Protein AF-U5YM03-F1 (afdb_monomer)

Solvent-accessible surface area (backbone atoms only — not comparable to full-atom values):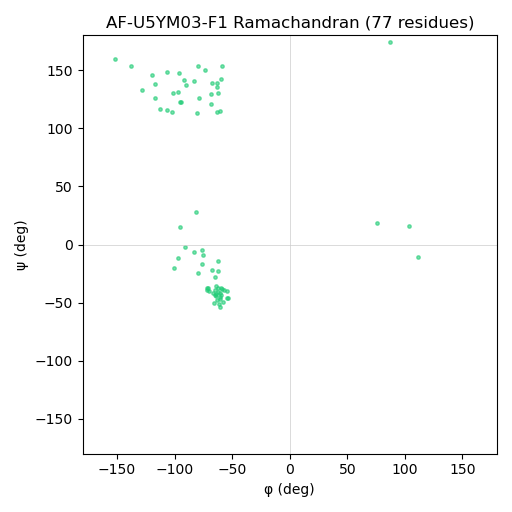 4655 Å² total; per-residue (Å²): 103,53,77,48,62,42,55,42,84,78,85,74,68,86,81,64,79,92,63,76,55,66,60,46,56,67,69,61,48,27,49,53,43,34,56,50,60,76,65,58,86,52,92,85,57,42,44,31,41,30,65,51,31,62,78,36,66,63,38,66,72,51,33,51,55,50,49,53,50,35,46,75,33,64,33,75,43,76,84

Secondary structure (DSSP, 8-state):
-EEEE-BPSSPPPTT--SS-PPBPPHHHHHHHHHHHHHH---TT--EEEE--TTTTT--HHHHHHHHHHHHHTT-SEE-

Structure (mmCIF, N/CA/C/O backbone):
data_AF-U5YM03-F1
#
_entry.id   AF-U5YM03-F1
#
loop_
_atom_site.group_PDB
_atom_site.id
_atom_site.type_symbol
_atom_site.label_atom_id
_atom_site.label_alt_id
_atom_site.label_comp_id
_atom_site.label_asym_id
_atom_site.label_entity_id
_atom_site.label_seq_id
_atom_site.pdbx_PDB_ins_code
_atom_site.Cartn_x
_atom_site.Cartn_y
_atom_site.Cartn_z
_atom_site.occupancy
_atom_site.B_iso_or_equiv
_atom_site.auth_seq_id
_atom_site.auth_comp_id
_atom_site.auth_asym_id
_atom_site.auth_atom_id
_atom_site.pdbx_PDB_model_num
ATOM 1 N N . GLY A 1 1 ? 16.085 0.939 -2.141 1.00 90.56 1 GLY A N 1
ATOM 2 C CA . GLY A 1 1 ? 14.624 0.801 -2.061 1.00 90.56 1 GLY A CA 1
ATOM 3 C C . GLY A 1 1 ? 13.989 1.985 -1.363 1.00 90.56 1 GLY A C 1
ATOM 4 O O . GLY A 1 1 ? 14.703 2.820 -0.816 1.00 90.56 1 GLY A O 1
ATOM 5 N N . VAL A 1 2 ? 12.663 2.057 -1.385 1.00 96.88 2 VAL A N 1
ATOM 6 C CA . VAL A 1 2 ? 11.848 3.139 -0.808 1.00 96.88 2 VAL A CA 1
ATOM 7 C C . VAL A 1 2 ? 10.634 2.549 -0.093 1.00 96.88 2 VAL A C 1
ATOM 9 O O . VAL A 1 2 ? 10.183 1.462 -0.444 1.00 96.88 2 VAL A O 1
ATOM 12 N N . CYS A 1 3 ? 10.108 3.258 0.903 1.00 97.50 3 CYS A N 1
ATOM 13 C CA . CYS A 1 3 ? 8.851 2.918 1.559 1.00 97.50 3 CYS A CA 1
ATOM 14 C C . CYS A 1 3 ? 7.837 4.041 1.326 1.00 97.50 3 CYS A C 1
ATOM 16 O O . CYS A 1 3 ? 8.135 5.203 1.609 1.00 97.50 3 CYS A O 1
ATOM 18 N N . PHE A 1 4 ? 6.664 3.693 0.805 1.00 95.06 4 PHE A N 1
ATOM 19 C CA . PHE A 1 4 ? 5.521 4.596 0.686 1.00 95.06 4 PHE A CA 1
ATOM 20 C C . PHE A 1 4 ? 4.467 4.207 1.712 1.00 95.06 4 PHE A C 1
ATOM 22 O O . PHE A 1 4 ? 4.307 3.024 1.990 1.00 95.06 4 PHE A O 1
ATOM 29 N N . GLU A 1 5 ? 3.712 5.176 2.219 1.00 97.12 5 GLU A N 1
ATOM 30 C CA . GLU A 1 5 ? 2.579 4.922 3.113 1.00 97.12 5 GLU A CA 1
ATOM 31 C C . GLU A 1 5 ? 1.269 5.434 2.517 1.00 97.12 5 GLU A C 1
ATOM 33 O O . GLU A 1 5 ? 1.244 6.445 1.811 1.00 97.12 5 GLU A O 1
ATOM 38 N N . ASP A 1 6 ? 0.177 4.725 2.789 1.00 97.00 6 ASP A N 1
ATOM 39 C CA . ASP A 1 6 ? -1.134 4.924 2.163 1.00 97.00 6 ASP A CA 1
ATOM 40 C C . ASP A 1 6 ? -1.957 6.072 2.770 1.00 97.00 6 ASP A C 1
ATOM 42 O O . ASP A 1 6 ? -3.186 6.070 2.704 1.00 97.00 6 ASP A O 1
ATOM 46 N N . LYS A 1 7 ? -1.295 7.092 3.324 1.00 94.75 7 LYS A N 1
ATOM 47 C CA . LYS A 1 7 ? -1.950 8.316 3.802 1.00 94.75 7 LYS A CA 1
ATOM 48 C C . LYS A 1 7 ? -2.273 9.273 2.662 1.00 94.75 7 LYS A C 1
ATOM 50 O O . LYS A 1 7 ? -1.592 9.321 1.635 1.00 94.75 7 LYS A O 1
ATOM 55 N N . VAL A 1 8 ? -3.295 10.098 2.879 1.00 94.12 8 VAL A N 1
ATOM 56 C CA . VAL A 1 8 ? -3.534 11.278 2.040 1.00 94.12 8 VAL A CA 1
ATOM 57 C C . VAL A 1 8 ? -2.406 12.290 2.263 1.00 94.12 8 VAL A C 1
ATOM 59 O O . VAL A 1 8 ? -1.962 12.503 3.387 1.00 94.12 8 VAL A O 1
ATOM 62 N N . PHE A 1 9 ? -1.931 12.917 1.187 1.00 92.00 9 PHE A N 1
ATOM 63 C CA . PHE A 1 9 ? -0.927 13.979 1.261 1.00 92.00 9 PHE A CA 1
ATOM 64 C C . PHE A 1 9 ? -1.592 15.339 1.578 1.00 92.00 9 PHE A C 1
ATOM 66 O O . PHE A 1 9 ? -2.642 15.624 0.998 1.00 92.00 9 PHE A O 1
ATOM 73 N N . PRO A 1 10 ? -1.000 16.220 2.415 1.00 90.88 10 PRO A N 1
ATOM 74 C CA . PRO A 1 10 ? 0.318 16.122 3.049 1.00 90.88 10 PRO A CA 1
ATOM 75 C C . PRO A 1 10 ? 0.375 15.101 4.185 1.00 90.88 10 PRO A C 1
ATOM 77 O O . PRO A 1 10 ? -0.608 14.874 4.881 1.00 90.88 10 PRO A O 1
ATOM 80 N N . ASN A 1 11 ? 1.558 14.515 4.378 1.00 88.88 11 ASN A N 1
ATOM 81 C CA . ASN A 1 11 ? 1.754 13.469 5.374 1.00 88.88 11 ASN A CA 1
ATOM 82 C C . ASN A 1 11 ? 1.495 13.969 6.808 1.00 88.88 11 ASN A C 1
ATOM 84 O O . ASN A 1 11 ? 2.074 14.965 7.248 1.00 88.88 11 ASN A O 1
ATOM 88 N N . THR A 1 12 ? 0.687 13.219 7.551 1.00 87.88 12 THR A N 1
ATOM 89 C CA . THR A 1 12 ? 0.472 13.352 8.989 1.00 87.88 12 THR A CA 1
ATOM 90 C C . THR A 1 12 ? 1.253 12.285 9.750 1.00 87.88 12 THR A C 1
ATOM 92 O O . THR A 1 12 ? 1.188 11.094 9.462 1.00 87.88 12 THR A O 1
ATOM 95 N N . ASN A 1 13 ? 1.999 12.691 10.777 1.00 88.19 13 ASN A N 1
ATOM 96 C CA . ASN A 1 13 ? 2.781 11.752 11.578 1.00 88.19 13 ASN A CA 1
ATOM 97 C C . ASN A 1 13 ? 1.875 10.733 12.312 1.00 88.19 13 ASN A C 1
ATOM 99 O O . ASN A 1 13 ? 0.844 11.093 12.883 1.00 88.19 13 ASN A O 1
ATOM 103 N N . SER A 1 14 ? 2.283 9.460 12.346 1.00 84.94 14 SER A N 1
ATOM 104 C CA . SER A 1 14 ? 1.518 8.354 12.949 1.00 84.94 14 SER A CA 1
ATOM 105 C C . SER A 1 14 ? 1.269 8.483 14.463 1.00 84.94 14 SER A C 1
ATOM 107 O O . SER A 1 14 ? 0.423 7.774 14.995 1.00 84.94 14 SER A O 1
ATOM 109 N N . PHE A 1 15 ? 1.962 9.381 15.173 1.00 86.75 15 PHE A N 1
ATOM 110 C CA . PHE A 1 15 ? 1.770 9.633 16.608 1.00 86.75 15 PHE A CA 1
ATOM 111 C C . PHE A 1 15 ? 0.745 10.732 16.923 1.00 86.75 15 PHE A C 1
ATOM 113 O O . PHE A 1 15 ? 0.497 10.998 18.103 1.00 86.75 15 PHE A O 1
ATOM 120 N N . LEU A 1 16 ? 0.151 11.380 15.912 1.00 83.12 16 LEU A N 1
ATOM 121 C CA . LEU A 1 16 ? -0.914 12.359 16.135 1.00 83.12 16 LEU A CA 1
ATOM 122 C C . LEU A 1 16 ? -2.123 11.668 16.779 1.00 83.12 16 LEU A C 1
ATOM 124 O O . LEU A 1 16 ? -2.753 10.795 16.185 1.00 83.12 16 LEU A O 1
ATOM 128 N N . ARG A 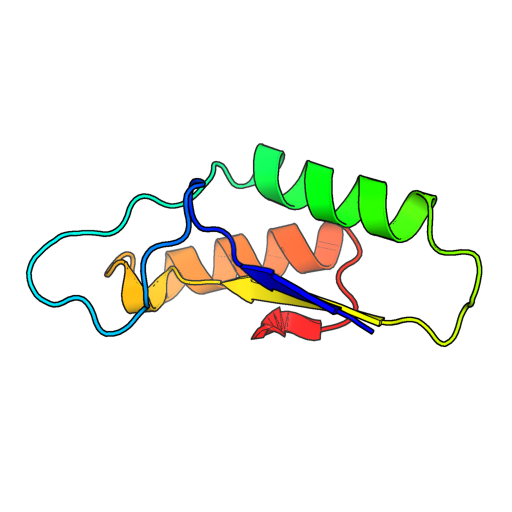1 17 ? -2.412 12.046 18.029 1.00 70.75 17 ARG A N 1
ATOM 129 C CA . ARG A 1 17 ? -3.508 11.497 18.833 1.00 70.75 17 ARG A CA 1
ATOM 130 C C . ARG A 1 17 ? -4.778 12.316 18.615 1.00 70.75 17 ARG A C 1
ATOM 132 O O . ARG A 1 17 ? -4.721 13.537 18.692 1.00 70.75 17 ARG A O 1
ATOM 139 N N . GLY A 1 18 ? -5.915 11.639 18.464 1.00 64.88 18 GLY A N 1
ATOM 140 C CA . GLY A 1 18 ? -7.244 12.251 18.599 1.00 64.88 18 GLY A CA 1
ATOM 141 C C . GLY A 1 18 ? -8.069 12.370 17.317 1.00 64.88 18 GLY A C 1
ATOM 142 O O . GLY A 1 18 ? -9.266 12.611 17.425 1.00 64.88 18 GLY A O 1
ATOM 143 N N . GLU A 1 19 ? -7.489 12.136 16.138 1.00 66.38 19 GLU A N 1
ATOM 144 C CA . GLU A 1 19 ? -8.210 12.199 14.860 1.00 66.38 19 GLU A CA 1
ATOM 145 C C . GLU A 1 19 ? -7.979 10.927 14.038 1.00 66.38 19 GLU A C 1
ATOM 147 O O . GLU A 1 19 ? -6.848 10.459 13.894 1.00 66.38 19 GLU A O 1
ATOM 152 N N . THR A 1 20 ? -9.062 10.360 13.498 1.00 75.00 20 THR A N 1
ATOM 153 C CA . THR A 1 20 ? -8.991 9.305 12.482 1.00 75.00 20 THR A CA 1
ATOM 154 C C . THR A 1 20 ? -8.262 9.867 11.267 1.00 75.00 20 THR A C 1
ATOM 156 O O . THR A 1 20 ? -8.740 10.807 10.632 1.00 75.00 20 THR A O 1
ATOM 159 N N . GLN A 1 21 ? -7.091 9.315 10.955 1.00 84.88 21 GLN A N 1
ATOM 160 C CA . GLN A 1 21 ? -6.267 9.813 9.858 1.00 84.88 21 GLN A CA 1
ATOM 161 C C . GLN A 1 21 ? -6.821 9.293 8.523 1.00 84.88 21 GLN A C 1
ATOM 163 O O . GLN A 1 21 ? -7.001 8.081 8.379 1.00 84.88 21 GLN A O 1
ATOM 168 N N . PRO A 1 22 ? -7.113 10.169 7.543 1.00 91.31 22 PRO A N 1
ATOM 169 C CA . PRO A 1 22 ? -7.635 9.732 6.259 1.00 91.31 22 PRO A CA 1
ATOM 170 C C . PRO A 1 22 ? -6.564 8.961 5.484 1.00 91.31 22 PRO A C 1
ATOM 172 O O . PRO A 1 22 ? -5.438 9.430 5.295 1.00 91.31 22 PRO A O 1
ATOM 175 N N . LEU A 1 23 ? -6.947 7.784 5.002 1.00 95.44 23 LEU A N 1
ATOM 176 C CA . LEU A 1 23 ? -6.127 6.974 4.112 1.00 95.44 23 LEU A CA 1
ATOM 177 C C . LEU A 1 23 ? -6.535 7.222 2.664 1.00 95.44 23 LEU A C 1
ATOM 179 O O . LEU A 1 23 ? -7.710 7.447 2.363 1.00 95.44 23 LEU A O 1
ATOM 183 N N . ALA A 1 24 ? -5.561 7.140 1.768 1.00 96.75 24 ALA A N 1
ATOM 184 C CA . ALA A 1 24 ? -5.799 7.132 0.340 1.00 96.75 24 ALA A CA 1
ATOM 185 C C . ALA A 1 24 ? -6.701 5.948 -0.043 1.00 96.75 24 ALA A C 1
ATOM 187 O O . ALA A 1 24 ? -6.738 4.899 0.625 1.00 96.75 24 ALA A O 1
ATOM 188 N N . ALA A 1 25 ? -7.423 6.112 -1.152 1.00 97.69 25 ALA A N 1
ATOM 189 C CA . ALA A 1 25 ? -8.136 4.998 -1.756 1.00 97.69 25 ALA A CA 1
ATOM 190 C C . ALA A 1 25 ? -7.129 3.904 -2.143 1.00 97.69 25 ALA A C 1
ATOM 192 O O . ALA A 1 25 ? -6.027 4.199 -2.609 1.00 97.69 25 ALA A O 1
ATOM 193 N N . ILE A 1 26 ? -7.514 2.637 -1.976 1.00 98.19 26 ILE A N 1
ATOM 194 C CA . ILE A 1 26 ? -6.637 1.504 -2.303 1.00 98.19 26 ILE A CA 1
ATOM 195 C C . ILE A 1 26 ? -6.143 1.598 -3.745 1.00 98.19 26 ILE A C 1
ATOM 197 O O . ILE A 1 26 ? -4.946 1.478 -3.975 1.00 98.19 26 ILE A O 1
ATOM 201 N N . ASP A 1 27 ? -7.035 1.888 -4.692 1.00 98.19 27 ASP A N 1
ATOM 202 C CA . ASP A 1 27 ? -6.679 1.969 -6.110 1.00 98.19 27 ASP A CA 1
ATOM 203 C C . ASP A 1 27 ? -5.698 3.109 -6.407 1.00 98.19 27 ASP A C 1
ATOM 205 O O . ASP A 1 27 ? -4.793 2.945 -7.226 1.00 98.19 27 ASP A O 1
ATOM 209 N N . GLU A 1 28 ? -5.822 4.239 -5.703 1.00 98.06 28 GLU A N 1
ATOM 210 C CA . GLU A 1 28 ? -4.881 5.356 -5.814 1.00 98.06 28 GLU A CA 1
ATOM 211 C C . GLU A 1 28 ? -3.482 4.926 -5.357 1.00 98.06 28 GLU A C 1
ATOM 213 O O . GLU A 1 28 ? -2.493 5.156 -6.056 1.00 98.06 28 GLU A O 1
ATOM 218 N N . PHE A 1 29 ? -3.389 4.271 -4.198 1.00 98.31 29 PHE A N 1
ATOM 219 C CA . PHE A 1 29 ? -2.106 3.831 -3.660 1.00 98.31 29 PHE A CA 1
ATOM 220 C C . PHE A 1 29 ? -1.491 2.687 -4.479 1.00 98.31 29 PHE A C 1
ATOM 222 O O . PHE A 1 29 ? -0.302 2.722 -4.794 1.00 98.31 29 PHE A O 1
ATOM 229 N N . CYS A 1 30 ? -2.307 1.735 -4.940 1.00 98.56 30 CYS A N 1
ATOM 230 C CA . CYS A 1 30 ? -1.904 0.712 -5.904 1.00 98.56 30 CYS A CA 1
ATOM 231 C C . CYS A 1 30 ? -1.363 1.330 -7.201 1.00 98.56 30 CYS A C 1
ATOM 233 O O . CYS A 1 30 ? -0.385 0.831 -7.752 1.00 98.56 30 CYS A O 1
ATOM 235 N N . GLY A 1 31 ? -1.971 2.417 -7.687 1.00 98.19 31 GLY A N 1
ATOM 236 C CA . GLY A 1 31 ? -1.482 3.160 -8.848 1.00 98.19 31 GLY A CA 1
ATOM 237 C C . GLY A 1 31 ? -0.075 3.721 -8.637 1.00 98.19 31 GLY A C 1
ATOM 238 O O . GLY A 1 31 ? 0.769 3.596 -9.522 1.00 98.19 31 GLY A O 1
ATOM 239 N N . LYS A 1 32 ? 0.213 4.263 -7.445 1.00 97.50 32 LYS A N 1
ATOM 240 C CA . LYS A 1 32 ? 1.553 4.760 -7.082 1.00 97.50 32 LYS A CA 1
ATOM 241 C C . LYS A 1 32 ? 2.591 3.635 -7.042 1.00 97.50 32 LYS A C 1
ATOM 243 O O . LYS A 1 32 ? 3.688 3.816 -7.560 1.00 97.50 32 LYS A O 1
ATOM 248 N N . ILE A 1 33 ? 2.239 2.479 -6.473 1.00 98.12 33 ILE A N 1
ATOM 249 C CA . ILE A 1 33 ? 3.123 1.301 -6.427 1.00 98.12 33 ILE A CA 1
ATOM 250 C C . ILE A 1 33 ? 3.455 0.833 -7.846 1.00 98.12 33 ILE A C 1
ATOM 252 O O . ILE A 1 33 ? 4.633 0.708 -8.175 1.00 98.12 33 ILE A O 1
ATOM 256 N N . LYS A 1 34 ? 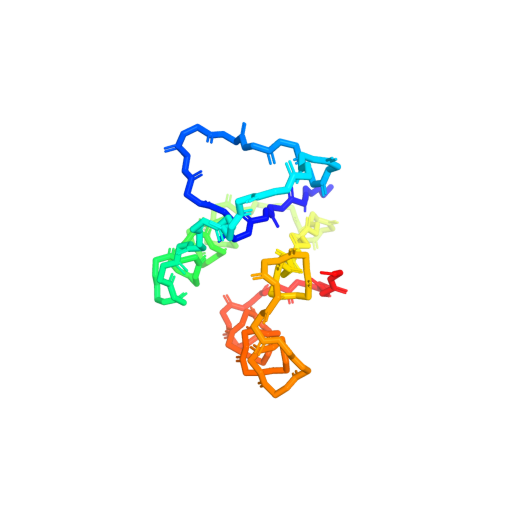2.435 0.645 -8.695 1.00 98.19 34 LYS A N 1
ATOM 257 C CA . LYS A 1 34 ? 2.609 0.225 -10.095 1.00 98.19 34 LYS A CA 1
ATOM 258 C C . LYS A 1 34 ? 3.488 1.202 -10.866 1.00 98.19 34 LYS A C 1
ATOM 260 O O . LYS A 1 34 ? 4.486 0.787 -11.432 1.00 98.19 34 LYS A O 1
ATOM 265 N N . ALA A 1 35 ? 3.195 2.502 -10.787 1.00 97.38 35 ALA A N 1
ATOM 266 C CA . ALA A 1 35 ? 4.007 3.529 -11.438 1.00 97.38 35 ALA A CA 1
ATOM 267 C C . ALA A 1 35 ? 5.470 3.506 -10.961 1.00 97.38 35 ALA A C 1
ATOM 269 O O . ALA A 1 35 ? 6.389 3.684 -11.760 1.00 97.38 35 ALA A O 1
ATOM 270 N N . GLY A 1 36 ? 5.692 3.257 -9.666 1.00 95.81 36 GLY A N 1
ATOM 271 C CA . GLY A 1 36 ? 7.024 3.048 -9.111 1.00 95.81 36 GLY A CA 1
ATOM 272 C C . GLY A 1 36 ? 7.720 1.839 -9.734 1.00 95.81 36 GLY A C 1
ATOM 273 O O . GLY A 1 36 ? 8.818 1.987 -10.263 1.00 95.81 36 GLY A O 1
ATOM 274 N N . LYS A 1 37 ? 7.078 0.664 -9.722 1.00 95.50 37 LYS A N 1
ATOM 275 C CA . LYS A 1 37 ? 7.643 -0.571 -10.292 1.00 95.50 37 LYS A CA 1
ATOM 276 C C . LYS A 1 37 ? 7.891 -0.463 -11.798 1.00 95.50 37 LYS A C 1
ATOM 278 O O . LYS A 1 37 ? 8.928 -0.927 -12.248 1.00 95.50 37 LYS A O 1
ATOM 283 N N . ASP A 1 38 ? 7.017 0.211 -12.540 1.00 96.69 38 ASP A N 1
ATOM 284 C CA . ASP A 1 38 ? 7.157 0.432 -13.986 1.00 96.69 38 ASP A CA 1
ATOM 285 C C . ASP A 1 38 ? 8.343 1.352 -14.343 1.00 96.69 38 ASP A C 1
ATOM 287 O O . ASP A 1 38 ? 8.822 1.337 -15.476 1.00 96.69 38 ASP A O 1
ATOM 291 N N . THR A 1 39 ? 8.815 2.174 -13.396 1.00 95.44 39 THR A N 1
ATOM 292 C CA . THR A 1 39 ? 9.895 3.158 -13.617 1.00 95.44 39 THR A CA 1
ATOM 293 C C . THR A 1 39 ? 11.257 2.674 -13.110 1.00 95.44 39 THR A C 1
ATOM 295 O O . THR A 1 39 ? 12.298 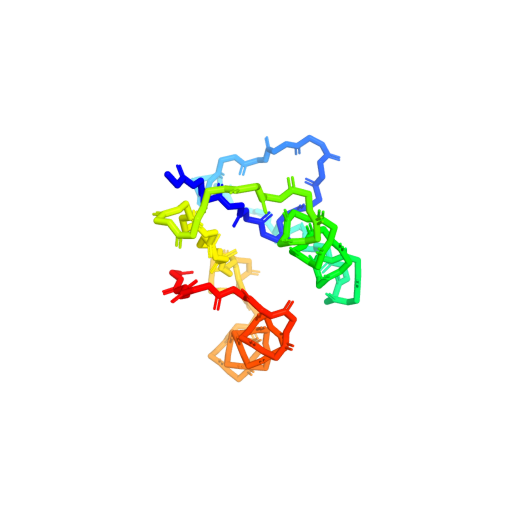3.202 -13.506 1.00 95.44 39 THR A O 1
ATOM 298 N N . VAL A 1 40 ? 11.274 1.699 -12.203 1.00 93.25 40 VAL A N 1
ATOM 299 C CA . VAL A 1 40 ? 12.504 1.156 -11.622 1.00 93.25 40 VAL A CA 1
ATOM 300 C C . VAL A 1 40 ? 13.288 0.387 -12.690 1.00 93.25 40 VAL A C 1
ATOM 302 O O . VAL A 1 40 ? 12.789 -0.571 -13.265 1.00 93.25 40 VAL A O 1
ATOM 305 N N . ALA A 1 41 ? 14.527 0.814 -12.945 1.00 91.88 41 ALA A N 1
ATOM 306 C CA . ALA A 1 41 ? 15.429 0.181 -13.915 1.00 91.88 41 ALA A CA 1
ATOM 307 C C . ALA A 1 41 ? 16.432 -0.803 -13.282 1.00 91.88 41 ALA A C 1
ATOM 309 O O . ALA A 1 41 ? 17.130 -1.509 -14.002 1.00 91.88 41 ALA A O 1
ATOM 310 N N . ASP A 1 42 ? 16.543 -0.793 -11.954 1.00 95.44 42 ASP A N 1
ATOM 311 C CA . ASP A 1 42 ? 17.446 -1.637 -11.173 1.00 95.44 42 ASP A CA 1
ATOM 312 C C . ASP A 1 42 ? 16.631 -2.731 -10.474 1.00 95.44 42 ASP A C 1
ATOM 314 O O . ASP A 1 42 ? 15.794 -2.421 -9.623 1.00 95.44 42 ASP A O 1
ATOM 318 N N . ASP A 1 43 ? 16.873 -3.993 -10.832 1.00 91.25 43 ASP A N 1
ATOM 319 C CA . ASP A 1 43 ? 16.149 -5.154 -10.301 1.00 91.25 43 ASP A CA 1
ATOM 320 C C . ASP A 1 43 ? 16.340 -5.332 -8.782 1.00 91.25 43 ASP A C 1
ATOM 322 O O . ASP A 1 43 ? 15.477 -5.910 -8.118 1.00 91.25 43 ASP A O 1
ATOM 326 N N . ASP A 1 44 ? 17.419 -4.785 -8.207 1.00 95.88 44 ASP A N 1
ATOM 327 C CA . ASP A 1 44 ? 17.674 -4.819 -6.762 1.00 95.88 44 ASP A CA 1
ATOM 328 C C . ASP A 1 44 ? 16.924 -3.702 -6.004 1.00 95.88 44 ASP A C 1
ATOM 330 O O . ASP A 1 44 ? 16.920 -3.642 -4.763 1.00 95.88 44 ASP A O 1
ATOM 334 N N . PHE A 1 45 ? 16.257 -2.785 -6.714 1.00 96.94 45 PHE A N 1
ATOM 335 C CA . PHE A 1 45 ? 15.504 -1.713 -6.082 1.00 96.94 45 PHE A CA 1
ATOM 336 C C . PHE A 1 45 ? 14.124 -2.188 -5.605 1.00 96.94 45 PHE A C 1
ATOM 338 O O . PHE A 1 45 ? 13.198 -2.435 -6.376 1.00 96.94 45 PHE A O 1
ATOM 345 N N . VAL A 1 46 ? 13.962 -2.207 -4.281 1.00 97.44 46 VAL A N 1
ATOM 346 C CA . VAL A 1 46 ? 12.711 -2.604 -3.615 1.00 97.44 46 VAL A CA 1
ATOM 347 C C . VAL A 1 46 ? 11.758 -1.436 -3.331 1.00 97.44 46 VAL A C 1
ATOM 349 O O . VAL A 1 46 ? 12.181 -0.363 -2.889 1.00 97.44 46 VAL A O 1
ATOM 352 N N . ILE A 1 47 ? 10.457 -1.663 -3.499 1.00 98.06 47 ILE A N 1
ATOM 353 C CA . ILE A 1 47 ? 9.361 -0.787 -3.079 1.00 98.06 47 ILE A CA 1
ATOM 354 C C . ILE A 1 47 ? 8.581 -1.473 -1.956 1.00 98.06 47 ILE A C 1
ATOM 356 O O . ILE A 1 47 ? 7.949 -2.508 -2.156 1.00 98.06 47 ILE A O 1
ATOM 360 N N . VAL A 1 48 ? 8.597 -0.865 -0.773 1.00 98.56 48 VAL A N 1
ATOM 361 C CA . VAL A 1 48 ? 7.832 -1.304 0.398 1.00 98.56 48 VAL A CA 1
ATOM 362 C C . VAL A 1 48 ? 6.541 -0.493 0.490 1.00 98.56 48 VAL A C 1
ATOM 364 O O . VAL A 1 48 ? 6.571 0.738 0.412 1.00 98.56 48 VAL A O 1
ATOM 367 N N . ALA A 1 49 ? 5.412 -1.174 0.666 1.00 98.50 49 ALA A N 1
ATOM 368 C CA . ALA A 1 49 ? 4.113 -0.549 0.886 1.00 98.50 49 ALA A CA 1
ATOM 369 C C . ALA A 1 49 ? 3.740 -0.627 2.368 1.00 98.50 49 ALA A C 1
ATOM 371 O O . ALA A 1 49 ? 3.516 -1.710 2.906 1.00 98.50 49 ALA A O 1
ATOM 372 N N . ARG A 1 50 ? 3.664 0.530 3.023 1.00 98.31 50 ARG A N 1
ATOM 373 C CA . ARG A 1 50 ? 3.258 0.653 4.417 1.00 98.31 50 ARG A CA 1
ATOM 374 C C . ARG A 1 50 ? 1.768 0.958 4.524 1.00 98.31 50 ARG A C 1
ATOM 376 O O . ARG A 1 50 ? 1.306 1.958 3.979 1.00 98.31 50 ARG A O 1
ATOM 383 N N . THR A 1 51 ? 1.032 0.113 5.237 1.00 97.56 51 THR A N 1
ATOM 384 C CA . THR A 1 51 ? -0.394 0.326 5.516 1.00 97.56 51 THR A CA 1
ATOM 385 C C . THR A 1 51 ? -0.571 0.989 6.876 1.00 97.56 51 THR A C 1
ATOM 387 O O . THR A 1 51 ? -0.166 0.471 7.912 1.00 97.56 51 THR A O 1
ATOM 390 N N . GLU A 1 52 ? -1.223 2.145 6.901 1.00 96.94 52 GLU A N 1
ATOM 391 C CA . GLU A 1 52 ? -1.526 2.879 8.128 1.00 96.94 52 GLU A CA 1
ATOM 392 C C . GLU A 1 52 ? -2.939 2.557 8.645 1.00 96.94 52 GLU A C 1
ATOM 394 O O . GLU A 1 52 ? -3.441 3.231 9.539 1.00 96.94 52 GLU A O 1
ATOM 399 N N . ALA A 1 53 ? -3.578 1.489 8.150 1.00 96.25 53 ALA A N 1
ATOM 400 C CA . ALA A 1 53 ? -4.920 1.051 8.555 1.00 96.25 53 ALA A CA 1
ATOM 401 C C . ALA A 1 53 ? -5.084 0.842 10.065 1.00 96.25 53 ALA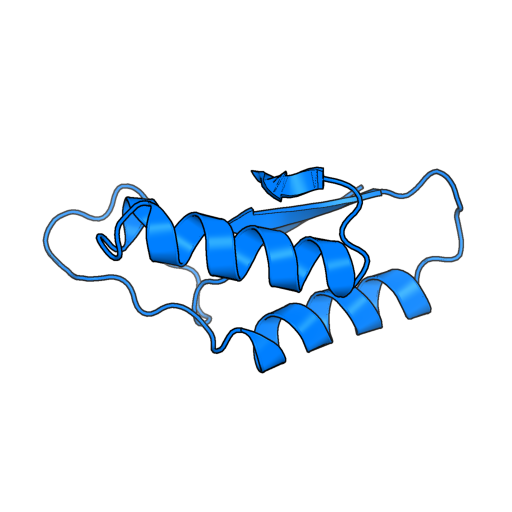 A C 1
ATOM 403 O O . ALA A 1 53 ? -6.109 1.216 10.639 1.00 96.25 53 ALA A O 1
ATOM 404 N N . LEU A 1 54 ? -4.076 0.269 10.727 1.00 94.88 54 LEU A N 1
ATOM 405 C CA . LEU A 1 54 ? -4.104 0.087 12.179 1.00 94.88 54 LEU A CA 1
ATOM 406 C C . LEU A 1 54 ? -3.935 1.419 12.917 1.00 94.88 54 LEU A C 1
ATOM 408 O O . LEU A 1 54 ? -4.630 1.662 13.900 1.00 94.88 54 LEU A O 1
ATOM 412 N N . ILE A 1 55 ? -3.071 2.299 12.408 1.00 93.94 55 ILE A N 1
ATOM 413 C CA . ILE A 1 55 ? -2.860 3.648 12.951 1.00 93.94 55 ILE A CA 1
ATOM 414 C C . ILE A 1 55 ? -4.125 4.504 12.795 1.00 93.94 55 ILE A C 1
ATOM 416 O O . ILE A 1 55 ? -4.499 5.230 13.712 1.00 93.94 55 ILE A O 1
ATOM 420 N N . ALA A 1 56 ? -4.826 4.372 11.670 1.00 92.94 56 ALA A N 1
ATOM 421 C CA . ALA A 1 56 ? -6.088 5.045 11.386 1.00 92.94 56 ALA A CA 1
ATOM 422 C C . ALA A 1 56 ? -7.296 4.425 12.116 1.00 92.94 56 ALA A C 1
ATOM 424 O O . ALA A 1 56 ? -8.400 4.958 12.034 1.00 92.94 56 ALA A O 1
ATOM 425 N N . GLY A 1 57 ? -7.120 3.315 12.840 1.00 93.00 57 GLY A N 1
ATOM 426 C CA . GLY A 1 57 ? -8.196 2.670 13.596 1.00 93.00 57 GLY A CA 1
ATOM 427 C C . GLY A 1 57 ? -9.194 1.874 12.745 1.00 93.00 57 GLY A C 1
ATOM 428 O O . GLY A 1 57 ? -10.286 1.575 13.220 1.00 93.00 57 GLY A O 1
ATOM 429 N N . CYS A 1 58 ? -8.843 1.500 11.510 1.00 92.69 58 CYS A N 1
ATOM 430 C CA . CYS A 1 58 ? -9.715 0.726 10.618 1.00 92.69 58 CYS A CA 1
ATOM 431 C C . CYS A 1 58 ? -9.805 -0.771 10.980 1.00 92.69 58 CYS A C 1
ATOM 433 O O . CYS A 1 58 ? -10.715 -1.464 10.530 1.00 92.69 58 CYS A O 1
ATOM 435 N N . GLY A 1 59 ? -8.871 -1.273 11.794 1.00 94.81 59 GLY A N 1
ATOM 436 C CA . GLY A 1 59 ? -8.822 -2.667 12.243 1.00 94.81 59 GLY A CA 1
ATOM 437 C C . GLY A 1 59 ? -8.066 -3.614 11.303 1.00 94.81 59 GLY A C 1
ATOM 438 O O . GLY A 1 59 ? -7.625 -3.239 10.218 1.00 94.81 59 GLY A O 1
ATOM 439 N N . LEU A 1 60 ? -7.899 -4.864 11.751 1.00 97.69 60 LEU A N 1
ATOM 440 C CA . LEU A 1 60 ? -7.051 -5.863 11.086 1.00 97.69 60 LEU A CA 1
ATOM 441 C C . LEU A 1 60 ? -7.558 -6.255 9.694 1.00 97.69 60 LEU A C 1
ATOM 443 O O . LEU A 1 60 ? -6.769 -6.302 8.760 1.00 97.69 60 LEU A O 1
ATOM 447 N N . ALA A 1 61 ? -8.864 -6.477 9.535 1.00 98.06 61 ALA A N 1
ATOM 448 C CA . ALA A 1 61 ? -9.432 -6.897 8.252 1.00 98.06 61 ALA A CA 1
ATOM 449 C C . ALA A 1 61 ? -9.174 -5.869 7.133 1.00 98.06 61 ALA A C 1
ATOM 451 O O . ALA A 1 61 ? -8.891 -6.236 5.995 1.00 98.06 61 ALA A O 1
ATOM 452 N N . GLU A 1 62 ? -9.225 -4.573 7.458 1.00 97.56 62 GLU A N 1
ATOM 453 C CA . GLU A 1 62 ? -8.891 -3.521 6.496 1.00 97.56 62 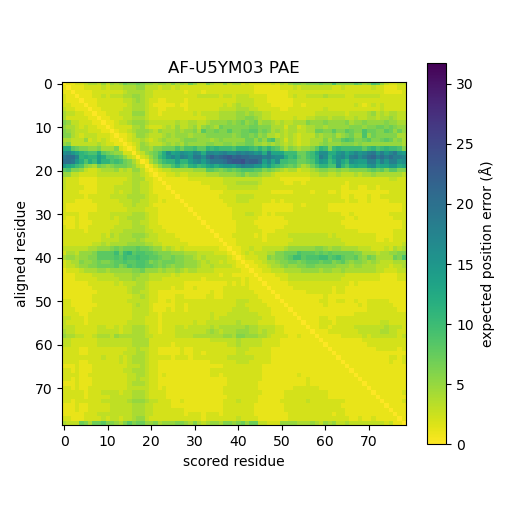GLU A CA 1
ATOM 454 C C . GLU A 1 62 ? -7.385 -3.472 6.211 1.00 97.56 62 GLU A C 1
ATOM 456 O O . GLU A 1 62 ? -6.987 -3.275 5.063 1.00 97.56 62 GLU A O 1
ATOM 461 N N . ALA A 1 63 ? -6.548 -3.692 7.230 1.00 98.12 63 ALA A N 1
ATOM 462 C CA . ALA A 1 63 ? -5.101 -3.776 7.057 1.00 98.12 63 ALA A CA 1
ATOM 463 C C . ALA A 1 63 ? -4.708 -4.932 6.120 1.00 98.12 63 ALA A C 1
ATOM 465 O O . ALA A 1 63 ? -3.925 -4.721 5.198 1.00 98.12 63 ALA A O 1
ATOM 466 N N . GLU A 1 64 ? -5.303 -6.115 6.298 1.00 98.31 64 GLU A N 1
ATOM 467 C CA . GLU A 1 64 ? -5.092 -7.287 5.438 1.00 98.31 64 GLU A CA 1
ATOM 468 C C . GLU A 1 64 ? -5.574 -7.036 4.004 1.00 98.31 64 GLU A C 1
ATOM 470 O O . GLU A 1 64 ? -4.855 -7.324 3.047 1.00 98.31 64 GLU A O 1
ATOM 475 N N . ARG A 1 65 ? -6.761 -6.434 3.838 1.00 98.56 65 ARG A N 1
ATOM 476 C CA . ARG A 1 65 ? -7.309 -6.088 2.517 1.00 98.56 65 ARG A CA 1
ATOM 477 C C . ARG A 1 65 ? -6.389 -5.140 1.746 1.00 98.56 65 ARG A C 1
ATOM 479 O O . ARG A 1 65 ? -6.167 -5.329 0.551 1.00 98.56 65 ARG A O 1
ATOM 486 N N . ARG A 1 66 ? -5.855 -4.126 2.429 1.00 98.56 66 ARG A N 1
ATOM 487 C CA . ARG A 1 66 ? -4.889 -3.167 1.874 1.00 98.56 66 ARG A CA 1
ATOM 488 C C . ARG A 1 66 ? -3.569 -3.844 1.527 1.00 98.56 66 ARG A C 1
ATOM 490 O O . ARG A 1 66 ? -3.119 -3.724 0.393 1.00 98.56 66 ARG A O 1
ATOM 497 N N . ALA A 1 67 ? -3.004 -4.609 2.460 1.00 98.56 67 ALA A N 1
ATOM 498 C CA . ALA A 1 67 ? -1.763 -5.354 2.264 1.00 98.56 67 ALA A CA 1
ATOM 499 C C . ALA A 1 67 ? -1.824 -6.263 1.028 1.00 98.56 67 ALA A C 1
ATOM 501 O O . ALA A 1 67 ? -0.912 -6.247 0.201 1.00 98.56 67 ALA A O 1
ATOM 502 N N . GLU A 1 68 ? -2.919 -7.008 0.862 1.00 98.69 68 GLU A N 1
ATOM 503 C CA . GLU A 1 68 ? -3.098 -7.900 -0.281 1.00 98.69 68 GLU A CA 1
ATOM 504 C C . GLU A 1 68 ? -3.220 -7.128 -1.601 1.00 98.69 68 GLU A C 1
ATOM 506 O O . GLU A 1 68 ? -2.594 -7.501 -2.594 1.00 98.69 68 GLU A O 1
ATOM 511 N N . ALA A 1 69 ? -3.952 -6.011 -1.616 1.00 98.69 69 ALA A N 1
ATOM 512 C CA . ALA A 1 69 ? -4.035 -5.154 -2.797 1.00 98.69 69 ALA A CA 1
ATOM 513 C C . ALA A 1 69 ? -2.661 -4.575 -3.185 1.00 98.69 69 ALA A C 1
ATOM 515 O O . ALA A 1 69 ? -2.306 -4.547 -4.364 1.00 98.69 69 ALA A O 1
ATOM 516 N N . TYR A 1 70 ? -1.857 -4.164 -2.203 1.00 98.62 70 TYR A N 1
ATOM 517 C CA . TYR A 1 70 ? -0.528 -3.590 -2.433 1.00 98.62 70 TYR A CA 1
ATOM 518 C C . TYR A 1 70 ? 0.472 -4.644 -2.913 1.00 98.62 70 TYR A C 1
ATOM 520 O O . TYR A 1 70 ? 1.257 -4.379 -3.826 1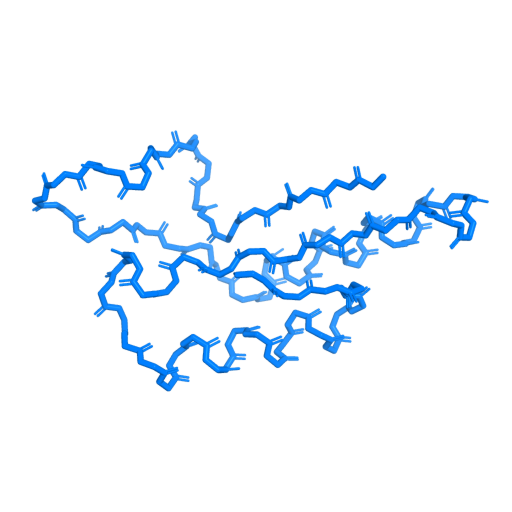.00 98.62 70 TYR A O 1
ATOM 528 N N . ARG A 1 71 ? 0.380 -5.870 -2.386 1.00 98.56 71 ARG A N 1
ATOM 529 C CA . ARG A 1 71 ? 1.127 -7.031 -2.883 1.00 98.56 71 ARG A CA 1
ATOM 530 C C . ARG A 1 71 ? 0.779 -7.329 -4.343 1.00 98.56 71 ARG A C 1
ATOM 532 O O . ARG A 1 71 ? 1.675 -7.498 -5.164 1.00 98.56 71 ARG A O 1
ATOM 539 N N . GLN A 1 72 ? -0.510 -7.348 -4.693 1.00 98.50 72 GLN A N 1
ATOM 540 C CA . GLN A 1 72 ? -0.966 -7.545 -6.077 1.00 98.50 72 GLN A CA 1
ATOM 541 C C . GLN A 1 72 ? -0.556 -6.398 -7.012 1.00 98.50 72 GLN A C 1
ATOM 543 O O . GLN A 1 72 ? -0.385 -6.611 -8.210 1.00 98.50 72 GLN A O 1
ATOM 548 N N . ALA A 1 73 ? -0.383 -5.186 -6.481 1.00 98.31 73 ALA A N 1
ATOM 549 C CA . ALA A 1 73 ? 0.125 -4.040 -7.226 1.00 98.31 73 ALA A CA 1
ATOM 550 C C . ALA A 1 73 ? 1.643 -4.091 -7.484 1.00 98.31 73 ALA A C 1
ATOM 552 O O . ALA A 1 73 ? 2.131 -3.282 -8.269 1.00 98.31 73 ALA A O 1
ATOM 553 N N . GLY A 1 74 ? 2.369 -5.031 -6.869 1.00 97.62 74 GLY A N 1
ATOM 554 C CA . GLY A 1 74 ? 3.799 -5.248 -7.102 1.00 97.62 74 GLY A CA 1
ATOM 555 C C . GLY A 1 74 ? 4.722 -4.726 -6.001 1.00 97.62 74 GLY A C 1
ATOM 556 O O . GLY A 1 74 ? 5.916 -4.587 -6.250 1.00 97.62 74 GLY A O 1
ATOM 557 N N . ALA A 1 75 ? 4.205 -4.426 -4.803 1.00 98.19 75 ALA A N 1
ATOM 558 C CA . ALA A 1 75 ? 5.060 -4.114 -3.660 1.00 98.19 75 ALA A CA 1
ATOM 559 C C . ALA A 1 75 ? 5.924 -5.329 -3.282 1.00 98.19 75 ALA A C 1
ATOM 561 O O . ALA A 1 75 ? 5.424 -6.451 -3.185 1.00 98.19 75 ALA A O 1
ATOM 562 N N . ASP A 1 76 ? 7.208 -5.091 -3.025 1.00 98.19 76 ASP A N 1
ATOM 563 C CA . ASP A 1 76 ? 8.185 -6.132 -2.693 1.00 98.19 76 ASP A CA 1
ATOM 564 C C . ASP A 1 76 ? 8.087 -6.565 -1.219 1.00 98.19 76 ASP A C 1
ATOM 566 O O . ASP A 1 76 ? 8.449 -7.685 -0.863 1.00 98.19 76 ASP A O 1
ATOM 570 N N . ALA A 1 77 ? 7.570 -5.689 -0.350 1.00 98.25 77 ALA A N 1
ATOM 571 C CA . ALA A 1 77 ? 7.270 -5.991 1.048 1.00 98.25 77 ALA A CA 1
ATOM 572 C C . ALA A 1 77 ? 6.122 -5.119 1.582 1.00 98.25 77 ALA A C 1
ATOM 574 O O . ALA A 1 77 ? 5.850 -4.041 1.047 1.00 98.25 77 ALA A O 1
ATOM 575 N N . ILE A 1 78 ? 5.488 -5.580 2.666 1.00 98.25 78 ILE A N 1
ATOM 576 C CA . ILE A 1 78 ? 4.429 -4.867 3.393 1.00 98.25 78 ILE A CA 1
ATOM 577 C C . ILE A 1 78 ? 4.898 -4.561 4.819 1.00 98.25 78 ILE A C 1
ATOM 579 O O . ILE A 1 78 ? 5.508 -5.426 5.453 1.00 98.25 78 ILE A O 1
ATOM 583 N N . VAL A 1 79 ? 4.606 -3.351 5.309 1.00 94.69 79 VAL A N 1
ATOM 584 C CA . VAL A 1 79 ? 4.890 -2.893 6.686 1.00 94.69 79 VAL A CA 1
ATOM 585 C C . VAL A 1 79 ? 3.657 -2.276 7.331 1.00 94.69 79 VAL A C 1
ATOM 587 O O . VAL A 1 79 ? 2.891 -1.592 6.617 1.00 94.69 79 VAL A O 1
#

Foldseek 3Di:
DDEDEQFDPPDDDLPDPDAQGDGHDLVVVLVVLLVVVVPDPDPPDAYEYEYCCVSSVVDDVVLVVSQVSNVVSPHPYYD

Sequence (79 aa):
GVCFEDKVFPNTNSFLRGETQPLAAIDEFCGKIKAGKDTVADDDFVIVARTEALIAGCGLAEAERRAEAYRQAGADAIV

pLDDT: mean 94.22, std 6.86, range [64.88, 98.69]

Mean predicted aligned error: 3.05 Å

Radius of gyration: 12.6 Å; Cα contacts (8 Å, |Δi|>4): 112; chains: 1; bounding box: 27×24×33 Å

Nearest PDB structures (foldseek):
  1m1b-assembly1_A  TM=9.720E-01  e=1.562E-08  Mytilus edulis
  5unc-assembly1_D  TM=9.851E-01  e=3.204E-07  Streptomyces platensis
  1s2v-assembly1_A  TM=9.435E-01  e=2.290E-07  Mytilus edulis
  1s2u-assembly1_A  TM=8.765E-01  e=9.570E-08  Mytilus edulis
  1s2w-assembly1_A  TM=9.405E-01  e=8.199E-07  Mytilus edulis

=== Feature glossary ===
A reading guide for the features in this record.

Start from the sequence.

  · This is the polypeptide sequence — one letter per residue, N-terminus first. Length ranges from a few dozen residues for small domains to over a thousand for large multi-domain proteins.

Fold it, and you get atomic coordinates and the backbone conformation that goes with them.

  · Structure coordinates are given as an mmCIF _atom_site loop: one row per atom with element, residue name, chain id, sequence number, and x/y/z position in Å. Only the four main-chain atoms per residue are included here; side chains are omitted to keep the record compact.

  · Backbone dihedral angles. Every residue except chain termini has a φ (preceding-C → N → Cα → C) and a ψ (N → Cα → C → next-N). They are reported in degrees following the IUPAC sign convention. Secondary structure is essentially a statement about which (φ, ψ) basin each residue occupies.

  · The SS8 string is DSSP's per-residue secondary-structure call. α-helix (H) means an i→i+4 H-bond ladder; β-strand (E) means the residue participates in a β-sheet; 3₁₀ (G) and π (I) are tighter and wider helices; T/S are turns/bends; '-' is loop.

  · SS3 is a coarse helix/strand/coil call (letters a/b/c) made by the P-SEA algorithm from inter-Cα distances and dihedrals. It is less detailed than DSSP but needs only Cα positions.

Summarize the fold with a han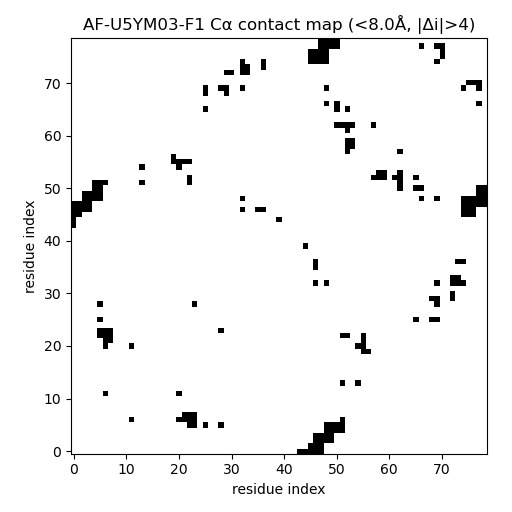dful of shape descriptors and a per-residue structural alphabet.

  · Radius of gyration (Rg) is the root-mean-square distance of Cα atoms from their centroid — a single number for overall size and compactness. A globular domain of N residues has Rg ≈ 2.2·N^0.38 Å; an extended or disordered chain has a much larger Rg. The Cα contact count is the number of residue pairs whose Cα atoms are within 8 Å and are more than four positions apart in sequence — a standard proxy for tertiary packing density. The bounding box is the smallest axis-aligned box enclosing all Cα atoms.

  · The Foldseek 3Di string encodes local tertiary geometry as a 20-letter alphabet — one character per residue — derived from the relative positions of nearby Cα atoms. Unlike the amino-acid sequence, 3Di is a direct function of the 3D structure, so two proteins with the same fold have similar 3Di strings even at low sequence identity.

  · Solvent-accessible surface area (SASA) is the area in Å² traced out by the centre of a 1.4 Å probe sphere (a water molecule) rolled over the protein's van der Waals surface (Shrake–Rupley / Lee–Richards construction). Buried residues have near-zero SASA; fully exposed residues can exceed 200 Å². The total SASA scales roughly with the number of surface residues.

Ask how reliable the model is.

  · pLDDT (predicted Local Distance Difference Test) is AlphaFold's per-residue confidence score, ranging from 0 to 100. Values above 90 indicate high confidence (typically well-packed cores); 70–90 is confident; 50–70 low confidence; below 50 usually means the region is disordered or the prediction is unreliable there. AlphaFold stores pLDDT in the mmCIF B-factor column.

  · B-factor (Debye–Waller factor) reflects atomic displacement in the crystal lattice. It is an experimental observable (units Å²), not a prediction; low values mean the atom is pinned down, high values mean it moves or is heterogeneous across the crystal.

  · Predicted Aligned Error (PAE) is an AlphaFold confidence matrix: entry (i, j) is the expected error in the position of residue j, in ångströms, when the prediction is superimposed on the true structure at residue i. Low PAE within a block of residues means that block is internally rigid and well-predicted; high PAE between two blocks means their relative placement is uncertain even if each block individually is confident.

Place it in context: what it resembles, what it is annotated as, and how it looks.

  · Nearest PDB neighbors are the top structural matches found by Foldseek when searching this structure against the entire Protein Data Bank. Each hit reports a TM-score (0 to 1; >0.5 almost always implies the same fold) and an E-value. These are *structural* homologs — they may share no detectable sequence similarity.

  · Functional annotations link the protein to curated databases. InterPro entries identify conserved domains and families by matching the sequence against member-database signatures (Pfam, PROSITE, CDD, …). Gene Ontology (GO) terms describe molecular function, biological process, and cellular component in a controlled vocabulary. CATH places the structure in a hierarchical fold classification (Class/Architecture/Topology/Homologous-superfamily). The organism is the source species.

  · Three diagnostic plots accompany the record. The Cα contact map visualizes the tertiary structure as a 2D adjacency matrix (8 Å cutoff, sequence-local contacts suppressed). The Ramachandran plot 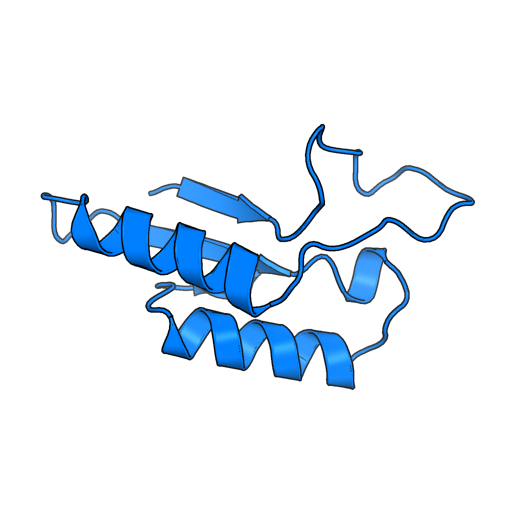shows the distribution of backbone (φ, ψ) torsions, with points in the α and β basins reflecting secondary structure content. The PAE plot shows AlphaFold's inter-residue confidence as a color matrix.

  · Six rendered views show the 3D structure from the faces of a cube — i.e. along ±x, ±y, ±z. Rendering representation is drawn randomly per protein from cartoon (secondary-structure ribbons), sticks (backbone bonds), or molecular surface; coloring is either N→C rainbow (blue at the N-terminus through red at the C-terminus) or one color per chain.